Protein AF-A0AAD6E3F7-F1 (afdb_monomer)

Secondary structure (DSSP, 8-state):
--HHHHHHHHHHHHHHHHHTS--------TTS---GGG-GGGS-SSTTS--HHHHHHHHHHHHHHHHHHHHHHS--HHHHHHHHHTTHHHHHHHHHHHHHHHHHHHHTT-SS-HHHHHHHHHHHHH-

pLDDT: mean 84.11, std 9.43, range [54.88, 95.56]

Radius of gyration: 15.91 Å; Cα contacts (8 Å, |Δi|>4): 106; chains: 1; bounding box: 37×24×44 Å

Sequence (127 aa):
MALNEIVTFLSDRQISIRMGQAFWCRGPGLAVPVTAEDFPSLRSQSHEEEDLATWIQAQVELTTLFGNAHDILFPSKARTVELIMRWDYVKYIDDTTRALSAWQYIWRDVAAPKHLRSCLTLVQEYL

Solvent-accessible surface area (backbone atoms only — not comparable to full-atom values): 7386 Å² total; per-residue (Å²): 124,57,71,69,49,52,55,48,21,52,53,43,46,54,50,20,58,75,67,77,43,93,60,91,52,79,47,82,57,98,84,56,84,75,48,37,79,72,32,68,91,34,46,46,89,45,100,88,46,63,26,50,16,54,52,50,26,55,50,51,53,50,53,48,52,51,44,55,49,41,56,68,76,65,46,57,74,70,54,48,51,54,32,56,76,66,58,46,50,63,54,51,54,54,51,48,53,51,50,51,52,52,49,49,68,67,54,74,76,52,84,48,53,72,66,59,50,50,50,52,50,50,51,66,76,69,109

InterPro domains:
  IPR052780 Aromatic Amino Acid Catabolism Transcriptional Regulators [PTHR31644] (6-126)

Foldseek 3Di:
DDPVLLVQLLVQLLVCLVVLHDDPRPHDPPPDQQALVVCPVQQAPDLPGFNVSHLSSLSSLLSVLSSQVSCLVRPPPVVVVVCVVVVVSVVSVVVSVVSVVVSCVVPVPDSGPPVSSVVSVVSNVVD

Structure (mmCIF, N/CA/C/O backbone):
data_AF-A0AAD6E3F7-F1
#
_entry.id   AF-A0AAD6E3F7-F1
#
loop_
_atom_site.group_PDB
_atom_site.id
_atom_site.type_symbol
_atom_site.label_atom_id
_atom_site.label_alt_id
_atom_site.label_comp_id
_atom_site.label_asym_id
_atom_site.label_entity_id
_atom_site.label_seq_id
_atom_site.pdbx_PDB_ins_code
_atom_site.Cartn_x
_atom_site.Cartn_y
_atom_site.Cartn_z
_atom_site.occupancy
_atom_site.B_iso_or_equiv
_atom_site.auth_seq_id
_atom_site.auth_comp_id
_atom_site.auth_asym_id
_atom_site.auth_atom_id
_atom_site.pdbx_PDB_model_num
ATOM 1 N N . MET A 1 1 ? 6.911 2.539 15.217 1.00 64.31 1 MET A N 1
ATOM 2 C CA . MET A 1 1 ? 6.818 3.682 14.278 1.00 64.31 1 MET A CA 1
ATOM 3 C C . MET A 1 1 ? 5.722 4.608 14.784 1.00 64.31 1 MET A C 1
ATOM 5 O O . MET A 1 1 ? 4.760 4.097 15.343 1.00 64.31 1 MET A O 1
ATOM 9 N N . ALA A 1 2 ? 5.861 5.930 14.690 1.00 77.62 2 ALA A N 1
ATOM 10 C CA . ALA A 1 2 ? 4.835 6.837 15.217 1.00 77.62 2 ALA A CA 1
ATOM 11 C C . ALA A 1 2 ? 3.636 6.940 14.254 1.00 77.62 2 ALA A C 1
ATOM 13 O O . ALA A 1 2 ? 3.813 6.930 13.038 1.00 77.62 2 ALA A O 1
ATOM 14 N N . LEU A 1 3 ? 2.415 7.106 14.779 1.00 82.19 3 LEU A N 1
ATOM 15 C CA . LEU A 1 3 ? 1.191 7.260 13.972 1.00 82.19 3 LEU A CA 1
ATOM 16 C C . LEU A 1 3 ? 1.316 8.367 12.906 1.00 82.19 3 LEU A C 1
ATOM 18 O O . LEU A 1 3 ? 0.896 8.190 11.766 1.00 82.19 3 LEU A O 1
ATOM 22 N N . ASN A 1 4 ? 1.962 9.483 13.248 1.00 84.38 4 ASN A N 1
ATOM 23 C CA . ASN A 1 4 ? 2.187 10.591 12.315 1.00 84.38 4 ASN A CA 1
ATOM 24 C C . ASN A 1 4 ? 3.061 10.193 11.115 1.00 84.38 4 ASN A C 1
ATOM 26 O O . ASN A 1 4 ? 2.825 10.653 9.998 1.00 84.38 4 ASN A O 1
ATOM 30 N N . GLU A 1 5 ? 4.049 9.322 11.322 1.00 85.25 5 GLU A N 1
ATOM 31 C CA . GLU A 1 5 ? 4.913 8.827 10.246 1.00 85.25 5 GLU A CA 1
ATOM 32 C C . GLU A 1 5 ? 4.117 7.936 9.287 1.00 85.25 5 GLU A C 1
ATOM 34 O O . GLU A 1 5 ? 4.288 8.029 8.075 1.00 85.25 5 GLU A O 1
ATOM 39 N N . ILE A 1 6 ? 3.198 7.122 9.817 1.00 87.94 6 ILE A N 1
ATOM 40 C CA . ILE A 1 6 ? 2.325 6.240 9.028 1.00 87.94 6 ILE A CA 1
ATOM 41 C C . ILE A 1 6 ? 1.389 7.060 8.150 1.00 87.94 6 ILE A C 1
ATOM 43 O O . ILE A 1 6 ? 1.278 6.801 6.956 1.00 87.94 6 ILE A O 1
ATOM 47 N N . VAL A 1 7 ? 0.732 8.068 8.724 1.00 87.19 7 VAL A N 1
ATOM 48 C CA . VAL A 1 7 ? -0.210 8.917 7.985 1.00 87.19 7 VAL A CA 1
ATOM 49 C C . VAL A 1 7 ? 0.511 9.721 6.901 1.00 87.19 7 VAL A C 1
ATOM 51 O O . VAL A 1 7 ? -0.002 9.851 5.787 1.00 87.19 7 VAL A O 1
ATOM 54 N N . THR A 1 8 ? 1.721 10.206 7.195 1.00 88.19 8 THR A N 1
ATOM 55 C CA . THR A 1 8 ? 2.570 10.885 6.204 1.00 88.19 8 THR A CA 1
ATOM 56 C C . THR A 1 8 ? 2.950 9.924 5.079 1.00 88.19 8 THR A C 1
ATOM 58 O O . THR A 1 8 ? 2.737 10.235 3.911 1.00 88.19 8 THR A O 1
ATOM 61 N N . PHE A 1 9 ? 3.412 8.716 5.418 1.00 88.06 9 PHE A N 1
ATOM 62 C CA . PHE A 1 9 ? 3.727 7.674 4.442 1.00 88.06 9 PHE A CA 1
ATOM 63 C C . PHE A 1 9 ? 2.539 7.339 3.537 1.00 88.06 9 PHE A C 1
ATOM 65 O O . PHE A 1 9 ? 2.693 7.326 2.318 1.00 88.06 9 PHE A O 1
ATOM 72 N N . LEU A 1 10 ? 1.364 7.087 4.121 1.00 90.56 10 LEU A N 1
ATOM 73 C CA . LEU A 1 10 ? 0.142 6.778 3.382 1.00 90.56 10 LEU A CA 1
ATOM 74 C C . LEU A 1 10 ? -0.195 7.896 2.397 1.00 90.56 10 LEU A C 1
ATOM 76 O O . LEU A 1 10 ? -0.418 7.633 1.217 1.00 90.56 10 LEU A O 1
ATOM 80 N N . SER A 1 11 ? -0.180 9.142 2.870 1.00 89.81 11 SER A N 1
ATOM 81 C CA . SER A 1 11 ? -0.514 10.313 2.059 1.00 89.81 11 SER A CA 1
ATOM 82 C C . SER A 1 11 ? 0.466 10.491 0.900 1.00 89.81 11 SER A C 1
ATOM 84 O O . SER A 1 11 ? 0.051 10.534 -0.261 1.00 89.81 11 SER A O 1
ATOM 86 N N . ASP A 1 12 ? 1.766 10.521 1.196 1.00 89.62 12 ASP A N 1
ATOM 87 C CA . ASP A 1 12 ? 2.817 10.711 0.197 1.00 89.62 12 ASP A CA 1
ATOM 88 C C . ASP A 1 12 ? 2.817 9.577 -0.830 1.00 89.62 12 ASP A C 1
ATOM 90 O O . ASP A 1 12 ? 2.915 9.816 -2.038 1.00 89.62 12 ASP A O 1
ATOM 94 N N . ARG A 1 13 ? 2.670 8.325 -0.375 1.00 88.06 13 ARG A N 1
ATOM 95 C CA . ARG A 1 13 ? 2.722 7.167 -1.266 1.00 88.06 13 ARG A CA 1
ATOM 96 C C . ARG A 1 13 ? 1.488 7.079 -2.153 1.00 88.06 13 ARG A C 1
ATOM 98 O O . ARG A 1 13 ? 1.638 6.799 -3.340 1.00 88.06 13 ARG A O 1
ATOM 105 N N . GLN A 1 14 ? 0.299 7.381 -1.635 1.00 91.25 14 GLN A N 1
ATOM 106 C CA . GLN A 1 14 ? -0.922 7.442 -2.444 1.00 91.25 14 GLN A CA 1
ATOM 107 C C . GLN A 1 14 ? -0.861 8.562 -3.488 1.00 91.25 14 GLN A C 1
ATOM 109 O O . GLN A 1 14 ? -1.299 8.365 -4.618 1.00 91.25 14 GLN A O 1
ATOM 114 N N . ILE A 1 15 ? -0.297 9.729 -3.154 1.00 89.00 15 ILE A N 1
ATOM 115 C CA . ILE A 1 15 ? -0.064 10.797 -4.140 1.00 89.00 15 ILE A CA 1
ATOM 116 C C . ILE A 1 15 ? 0.923 10.324 -5.213 1.00 89.00 15 ILE A C 1
ATOM 118 O O . ILE A 1 15 ? 0.650 10.484 -6.399 1.00 89.00 15 ILE A O 1
ATOM 122 N N . SER A 1 16 ? 2.029 9.704 -4.804 1.00 86.94 16 SER A N 1
ATOM 123 C CA . SER A 1 16 ? 3.058 9.156 -5.694 1.00 86.94 16 SER A CA 1
ATOM 124 C C . SER A 1 16 ? 2.495 8.174 -6.718 1.00 86.94 16 SER A C 1
ATOM 126 O O . SER A 1 16 ? 2.682 8.373 -7.919 1.00 86.94 16 SER A O 1
ATOM 128 N N . ILE A 1 17 ? 1.724 7.185 -6.250 1.00 88.56 17 ILE A N 1
ATOM 129 C CA . ILE A 1 17 ? 1.067 6.182 -7.101 1.00 88.56 17 ILE A CA 1
ATOM 130 C C . ILE A 1 17 ? 0.180 6.867 -8.146 1.00 88.56 17 ILE A C 1
ATOM 132 O O . ILE A 1 17 ? 0.293 6.580 -9.334 1.00 88.56 17 ILE A O 1
ATOM 136 N N . ARG A 1 18 ? -0.651 7.827 -7.724 1.00 86.88 18 ARG A N 1
ATOM 137 C CA . ARG A 1 18 ? -1.589 8.516 -8.623 1.00 86.88 18 ARG A CA 1
ATOM 138 C C . ARG A 1 18 ? -0.912 9.419 -9.643 1.00 86.88 18 ARG A C 1
ATOM 140 O O . ARG A 1 18 ? -1.396 9.555 -10.760 1.00 86.88 18 ARG A O 1
ATOM 147 N N . MET A 1 19 ? 0.175 10.074 -9.251 1.00 85.38 19 MET A N 1
ATOM 148 C CA . MET A 1 19 ? 0.877 11.012 -10.126 1.00 85.38 19 MET A CA 1
ATOM 149 C C . MET A 1 19 ? 1.823 10.306 -11.100 1.00 85.38 19 MET A C 1
ATOM 151 O O . MET A 1 19 ? 2.329 10.955 -12.014 1.00 85.38 19 MET A O 1
ATOM 155 N N . GLY A 1 20 ? 2.103 9.011 -10.916 1.00 77.75 20 GLY A N 1
ATOM 156 C CA . GLY A 1 20 ? 3.094 8.317 -11.736 1.00 77.75 20 GLY A CA 1
ATOM 157 C C . GLY A 1 20 ? 4.523 8.814 -11.481 1.00 77.75 20 GLY A C 1
ATOM 158 O O . GLY A 1 20 ? 5.372 8.748 -12.370 1.00 77.75 20 GLY A O 1
ATOM 159 N N . GLN A 1 21 ? 4.778 9.439 -10.326 1.00 73.56 21 GLN 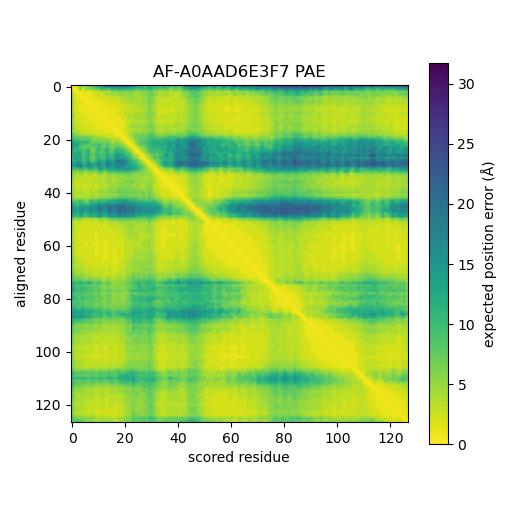A N 1
ATOM 160 C CA . GLN A 1 21 ? 6.030 10.130 -10.007 1.00 73.56 21 GLN A CA 1
ATOM 161 C C . GLN A 1 21 ? 6.544 9.658 -8.656 1.00 73.56 21 GLN A C 1
ATOM 163 O O . GLN A 1 21 ? 5.803 9.656 -7.680 1.00 73.56 21 GLN A O 1
ATOM 168 N N . ALA A 1 22 ? 7.830 9.320 -8.583 1.00 65.44 22 ALA A N 1
ATOM 169 C CA . ALA A 1 22 ? 8.451 8.909 -7.334 1.00 65.44 22 ALA A CA 1
ATOM 170 C C . ALA A 1 22 ? 8.573 10.101 -6.369 1.00 65.44 22 ALA A C 1
ATOM 172 O O . ALA A 1 22 ? 9.483 10.922 -6.489 1.00 65.44 22 ALA A O 1
ATOM 173 N N . PHE A 1 23 ? 7.673 10.184 -5.388 1.00 65.44 23 PHE A N 1
ATOM 174 C CA . PHE A 1 23 ? 7.893 11.011 -4.203 1.00 65.44 23 PHE A CA 1
ATOM 175 C C . PHE A 1 23 ? 8.739 10.249 -3.186 1.00 65.44 23 PHE A C 1
ATOM 177 O O . PHE A 1 23 ? 8.535 9.058 -2.945 1.00 65.44 23 PHE A O 1
ATOM 184 N N . TRP A 1 24 ? 9.680 10.957 -2.564 1.00 61.62 24 TRP A N 1
ATOM 185 C CA . TRP A 1 24 ? 10.470 10.435 -1.456 1.00 61.62 24 TRP A CA 1
ATOM 186 C C . TRP A 1 24 ? 9.607 10.348 -0.199 1.00 61.62 24 TRP A C 1
ATOM 188 O O . TRP A 1 24 ? 9.616 11.248 0.633 1.00 61.62 24 TRP A O 1
ATOM 198 N N . CYS A 1 25 ? 8.877 9.253 -0.042 1.00 64.19 25 CYS A N 1
ATOM 199 C CA . CYS A 1 25 ? 8.222 8.926 1.21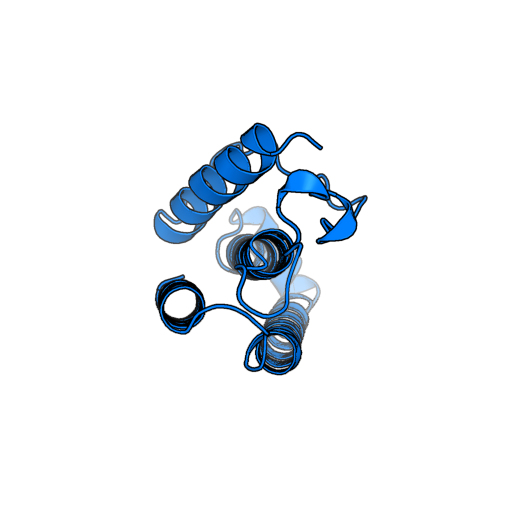4 1.00 64.19 25 CYS A CA 1
ATOM 200 C C . CYS A 1 25 ? 9.194 8.129 2.097 1.00 64.19 25 CYS A C 1
ATOM 202 O O . CYS A 1 25 ? 9.651 7.046 1.721 1.00 64.19 25 CYS A O 1
ATOM 204 N N . ARG A 1 26 ? 9.514 8.641 3.292 1.00 62.72 26 ARG A N 1
ATOM 205 C CA . ARG A 1 26 ? 10.159 7.833 4.339 1.00 62.72 26 ARG A CA 1
ATOM 206 C C . ARG A 1 26 ? 9.086 6.973 5.000 1.00 62.72 26 ARG A C 1
ATOM 208 O O . ARG A 1 26 ? 8.488 7.368 5.991 1.00 62.72 26 ARG A O 1
ATOM 215 N N . GLY A 1 27 ? 8.791 5.844 4.367 1.00 61.94 27 GLY A N 1
ATOM 216 C CA . GLY A 1 27 ? 7.826 4.867 4.857 1.00 61.94 27 GLY A CA 1
ATOM 217 C C . GLY A 1 27 ? 8.401 3.894 5.880 1.00 61.94 27 GLY A C 1
ATOM 218 O O . GLY A 1 27 ? 9.619 3.887 6.088 1.00 61.94 27 GLY A O 1
ATOM 219 N N . PRO A 1 28 ? 7.551 3.035 6.476 1.00 61.50 28 PRO A N 1
ATOM 220 C CA . PRO A 1 28 ? 8.038 1.845 7.160 1.00 61.50 28 PRO A CA 1
ATOM 221 C C . PRO A 1 28 ? 8.952 1.119 6.175 1.00 61.50 28 PRO A C 1
ATOM 223 O O . PRO A 1 28 ? 8.535 0.765 5.072 1.00 61.50 28 PRO A O 1
ATOM 226 N N . GLY A 1 29 ? 10.235 0.986 6.513 1.00 57.28 29 GLY A N 1
ATOM 227 C CA . GLY A 1 29 ? 11.142 0.218 5.672 1.00 57.28 29 GLY A CA 1
ATOM 228 C C . GLY A 1 29 ? 10.575 -1.190 5.496 1.00 57.28 29 GLY A C 1
ATOM 229 O O . GLY A 1 29 ? 9.968 -1.719 6.425 1.00 57.28 29 GLY A O 1
ATOM 230 N N . LEU A 1 30 ? 10.825 -1.821 4.344 1.00 54.88 30 LEU A N 1
ATOM 231 C CA . LEU A 1 30 ? 10.424 -3.204 4.018 1.00 54.88 30 LEU A CA 1
ATOM 232 C C . LEU A 1 30 ? 10.836 -4.267 5.072 1.00 54.88 30 LEU A C 1
ATOM 234 O O . LEU A 1 30 ? 10.542 -5.444 4.902 1.00 54.88 30 LEU A O 1
ATOM 238 N N . ALA A 1 31 ? 11.547 -3.876 6.132 1.00 56.25 31 ALA A N 1
ATOM 239 C CA . ALA A 1 31 ? 12.080 -4.737 7.173 1.00 56.25 31 ALA A CA 1
ATOM 240 C C . ALA A 1 31 ? 11.063 -5.136 8.260 1.00 56.25 31 ALA A C 1
ATOM 242 O O . ALA A 1 31 ? 11.287 -6.159 8.903 1.00 56.25 31 ALA A O 1
ATOM 243 N N . VAL A 1 32 ? 9.978 -4.379 8.491 1.00 65.88 32 VAL A N 1
ATOM 244 C CA . VAL A 1 32 ? 8.979 -4.722 9.527 1.00 65.88 32 VAL A CA 1
ATOM 245 C C . VAL A 1 32 ? 7.559 -4.430 9.023 1.00 65.88 32 VAL A C 1
ATOM 247 O O . VAL A 1 32 ? 7.267 -3.273 8.712 1.00 65.88 32 VAL A O 1
ATOM 250 N N . PRO A 1 33 ? 6.672 -5.443 8.935 1.00 79.19 33 PRO A N 1
ATOM 251 C CA . PRO A 1 33 ? 5.262 -5.229 8.634 1.00 79.19 33 PRO A CA 1
ATOM 252 C C . PRO A 1 33 ? 4.636 -4.318 9.686 1.00 79.19 33 PRO A C 1
ATOM 254 O O . PRO A 1 33 ? 4.803 -4.551 10.880 1.00 79.19 33 PRO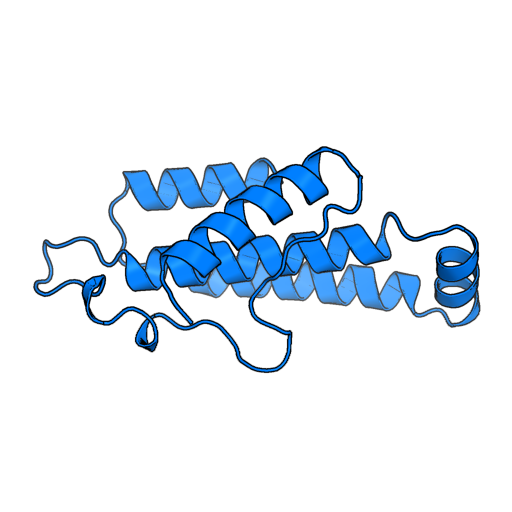 A O 1
ATOM 257 N N . VAL A 1 34 ? 3.905 -3.300 9.242 1.00 86.38 34 VAL A N 1
ATOM 258 C CA . VAL A 1 34 ? 3.053 -2.517 10.137 1.00 86.38 34 VAL A CA 1
ATOM 259 C C . VAL A 1 34 ? 1.856 -3.376 10.501 1.00 86.38 34 VAL A C 1
ATOM 261 O O . VAL A 1 34 ? 1.151 -3.861 9.619 1.00 86.38 34 VAL A O 1
ATOM 264 N N . THR A 1 35 ? 1.610 -3.532 11.790 1.00 90.69 35 THR A N 1
ATOM 265 C CA . THR A 1 35 ? 0.504 -4.318 12.323 1.00 90.69 35 THR A CA 1
ATOM 266 C C . THR A 1 35 ? -0.379 -3.458 13.215 1.00 90.69 35 THR A C 1
ATOM 268 O O . THR A 1 35 ? 0.025 -2.412 13.721 1.00 90.69 35 THR A O 1
ATOM 271 N N . ALA A 1 36 ? -1.597 -3.914 13.477 1.00 89.56 36 ALA A N 1
ATOM 272 C CA . ALA A 1 36 ? -2.484 -3.258 14.427 1.00 89.56 36 ALA A CA 1
ATOM 273 C C . ALA A 1 36 ? -1.925 -3.264 15.869 1.00 89.56 36 ALA A C 1
ATOM 275 O O . ALA A 1 36 ? -2.405 -2.518 16.721 1.00 89.56 36 ALA A O 1
ATOM 276 N N . GLU A 1 37 ? -0.930 -4.103 16.188 1.00 89.62 37 GLU A N 1
ATOM 277 C CA . GLU A 1 37 ? -0.227 -4.082 17.483 1.00 89.62 37 GLU A CA 1
ATOM 278 C C . GLU A 1 37 ? 0.665 -2.846 17.649 1.00 89.62 37 GLU A C 1
ATOM 280 O O . GLU A 1 37 ? 0.908 -2.418 18.775 1.00 89.62 37 GLU A O 1
ATOM 285 N N . ASP A 1 38 ? 1.074 -2.212 16.547 1.00 88.88 38 ASP A N 1
ATOM 286 C CA . ASP A 1 38 ? 1.861 -0.977 16.572 1.00 88.88 38 ASP A CA 1
ATOM 287 C C . ASP A 1 38 ? 1.035 0.252 17.004 1.00 88.88 38 ASP A C 1
ATOM 289 O O . ASP A 1 38 ? 1.606 1.296 17.331 1.00 88.88 38 ASP A O 1
ATOM 293 N N . PHE A 1 39 ? -0.302 0.140 17.050 1.00 88.50 39 PHE A N 1
ATOM 294 C CA . PHE A 1 39 ? -1.226 1.224 17.416 1.00 88.50 39 PHE A CA 1
ATOM 295 C C . PHE A 1 39 ? -2.177 0.826 18.554 1.00 88.50 39 PHE A C 1
ATOM 297 O O . PHE A 1 39 ? -3.398 0.849 18.380 1.00 88.50 39 PHE A O 1
ATOM 304 N N . PRO A 1 40 ? -1.665 0.500 19.754 1.00 88.44 40 PRO A N 1
ATOM 305 C CA . PRO A 1 40 ? -2.502 0.034 20.859 1.00 88.44 40 PRO A CA 1
ATOM 306 C C . PRO A 1 40 ? -3.556 1.066 21.286 1.00 88.44 40 PRO A C 1
ATOM 308 O O . PRO A 1 40 ? -4.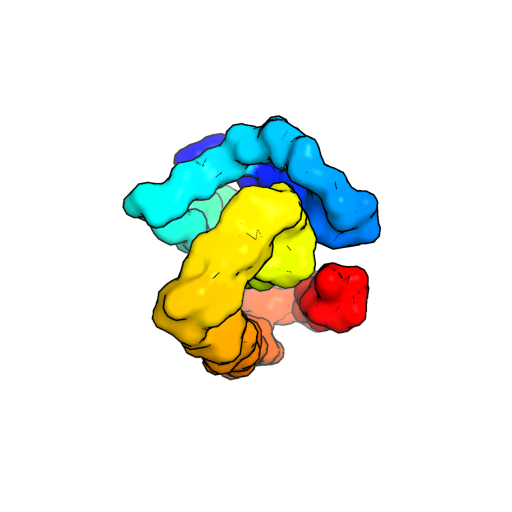641 0.690 21.709 1.00 88.44 40 PRO A O 1
ATOM 311 N N . SER A 1 41 ? -3.283 2.365 21.124 1.00 87.69 41 SER A N 1
ATOM 312 C CA . SER A 1 41 ? -4.238 3.441 21.427 1.00 87.69 41 SER A CA 1
ATOM 313 C C . SER A 1 41 ? -5.401 3.553 20.436 1.00 87.69 41 SER A C 1
ATOM 315 O O . SER A 1 41 ? -6.346 4.284 20.705 1.00 87.69 41 SER A O 1
ATOM 317 N N . LEU A 1 42 ? -5.300 2.904 19.273 1.00 88.00 42 LEU A N 1
ATOM 318 C CA . LEU A 1 42 ? -6.309 2.902 18.208 1.00 88.00 42 LEU A CA 1
ATOM 319 C C . LEU A 1 42 ? -7.060 1.571 18.114 1.00 88.00 42 LEU A C 1
ATOM 321 O O . LEU A 1 42 ? -7.894 1.393 17.226 1.00 88.00 42 LEU A O 1
ATOM 325 N N . ARG A 1 43 ? -6.739 0.629 19.004 1.00 86.94 43 ARG A N 1
ATOM 326 C CA . ARG A 1 43 ? -7.503 -0.599 19.163 1.00 86.94 43 ARG A CA 1
ATOM 327 C C . ARG A 1 43 ? -8.836 -0.260 19.809 1.00 86.94 43 ARG A C 1
ATOM 329 O O . ARG A 1 43 ? -8.902 0.530 20.749 1.00 86.94 43 ARG A O 1
ATOM 336 N N . SER A 1 44 ? -9.872 -0.913 19.317 1.00 82.25 44 SER A N 1
ATOM 337 C CA . SER A 1 44 ? -11.194 -0.876 19.920 1.00 82.25 44 SER A CA 1
ATOM 338 C C . SER A 1 44 ? -11.145 -1.399 21.367 1.00 82.25 44 SER A C 1
ATOM 340 O O . SER A 1 44 ? -10.605 -2.482 21.612 1.00 82.25 44 SER A O 1
ATOM 342 N N . GLN A 1 45 ? -11.670 -0.640 22.336 1.00 75.44 45 GLN A N 1
ATOM 343 C CA . GLN A 1 45 ? -11.748 -1.056 23.745 1.00 75.44 45 GLN A CA 1
ATOM 344 C C . GLN A 1 45 ? -13.052 -1.810 24.048 1.00 75.44 45 GLN A C 1
ATOM 346 O O . GLN A 1 45 ? -13.178 -2.434 25.103 1.00 75.44 45 GLN A O 1
ATOM 351 N N . SER A 1 46 ? -14.023 -1.790 23.129 1.00 70.38 46 SER A N 1
ATOM 352 C CA . SER A 1 46 ? -15.308 -2.483 23.254 1.00 70.38 46 SER A CA 1
ATOM 353 C C . SER A 1 46 ? -15.872 -2.875 21.889 1.00 70.38 46 SER A C 1
ATOM 355 O O . SER A 1 46 ? -15.589 -2.234 20.894 1.00 70.38 46 SER A O 1
ATOM 357 N N . HIS A 1 47 ? -16.747 -3.876 21.812 1.00 62.00 47 HIS A N 1
ATOM 358 C CA . HIS A 1 47 ? -17.292 -4.357 20.529 1.00 62.00 47 HIS A CA 1
ATOM 359 C C . HIS A 1 47 ? -18.084 -3.295 19.717 1.00 62.00 47 HIS A C 1
ATOM 361 O O . HIS A 1 47 ? -18.413 -3.529 18.553 1.00 62.00 47 HIS A O 1
ATOM 367 N N . GLU A 1 48 ? -18.407 -2.148 20.324 1.00 63.59 48 GLU A N 1
ATOM 368 C CA . GLU A 1 48 ? -19.061 -0.999 19.684 1.00 63.59 48 GLU A CA 1
ATOM 369 C C . GLU A 1 48 ? -18.068 0.078 19.207 1.00 63.59 48 GLU A C 1
ATOM 371 O O . GLU A 1 48 ? -18.430 0.923 18.390 1.00 63.59 48 GLU A O 1
ATOM 376 N N . GLU A 1 49 ? -16.820 0.047 19.683 1.00 67.50 49 GLU A N 1
ATOM 377 C CA . GLU A 1 49 ? -15.776 0.999 19.305 1.00 67.50 49 GLU A CA 1
ATOM 378 C C . GLU A 1 49 ? -15.053 0.599 18.017 1.00 67.50 49 GLU A C 1
ATOM 380 O O . GLU A 1 49 ? -14.854 -0.578 17.703 1.00 67.50 49 GLU A O 1
ATOM 385 N N . GLU A 1 50 ? -14.623 1.614 17.274 1.00 76.06 50 GLU A N 1
ATOM 386 C CA . GLU A 1 50 ? -13.986 1.469 15.971 1.00 76.06 50 GLU A CA 1
ATOM 387 C C . GLU A 1 50 ? -12.543 0.962 16.117 1.00 76.06 50 GLU A C 1
ATOM 389 O O . GLU A 1 50 ? -11.706 1.625 16.729 1.00 76.06 50 GLU A O 1
ATOM 394 N N . ASP A 1 51 ? -12.217 -0.194 15.527 1.00 84.75 51 ASP A N 1
ATOM 395 C CA . ASP A 1 51 ? -10.832 -0.680 15.479 1.00 84.75 51 ASP A CA 1
ATOM 396 C C . ASP A 1 51 ? -10.050 0.013 14.351 1.00 84.75 51 ASP A C 1
ATOM 398 O O . ASP A 1 51 ? -9.858 -0.508 13.245 1.00 84.75 51 ASP A O 1
ATOM 402 N N . LEU A 1 52 ? -9.622 1.240 14.641 1.00 87.56 52 LEU A N 1
ATOM 403 C CA . LEU A 1 52 ? -8.849 2.079 13.730 1.00 87.56 52 LEU A CA 1
ATOM 404 C C . LEU A 1 52 ? -7.445 1.516 13.483 1.00 87.56 52 LEU A C 1
ATOM 406 O O . LEU A 1 52 ? -6.895 1.725 12.403 1.00 87.56 52 LEU A O 1
ATOM 410 N N . ALA A 1 53 ? -6.870 0.776 14.435 1.00 90.12 53 ALA A N 1
ATOM 411 C CA . ALA A 1 53 ? -5.558 0.148 14.275 1.00 90.12 53 ALA A CA 1
ATOM 412 C C . ALA A 1 53 ? -5.565 -0.881 13.136 1.00 9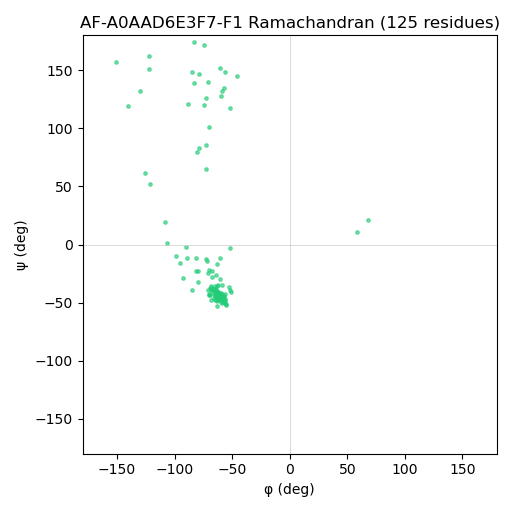0.12 53 ALA A C 1
ATOM 414 O O . ALA A 1 53 ? -4.692 -0.869 12.266 1.00 90.12 53 ALA A O 1
ATOM 415 N N . THR A 1 54 ? -6.589 -1.731 13.111 1.00 89.88 54 THR A N 1
ATOM 416 C CA . THR A 1 54 ? -6.779 -2.747 12.072 1.00 89.88 54 THR A CA 1
ATOM 417 C C . THR A 1 54 ? -7.096 -2.114 10.713 1.00 89.88 54 THR A C 1
ATOM 419 O O . THR A 1 54 ? -6.583 -2.556 9.683 1.00 89.88 54 THR A O 1
ATOM 422 N N . TRP A 1 55 ? -7.866 -1.022 10.691 1.00 91.00 55 TRP A N 1
ATOM 423 C CA . TRP A 1 55 ? -8.113 -0.260 9.462 1.00 91.00 55 TRP A CA 1
ATOM 424 C C . TRP A 1 55 ? -6.834 0.380 8.892 1.00 91.00 55 TRP A C 1
ATOM 426 O O . TRP A 1 55 ? -6.581 0.285 7.690 1.00 91.00 55 TRP A O 1
ATOM 436 N N . ILE A 1 56 ? -5.991 0.976 9.745 1.00 91.25 56 ILE A N 1
ATOM 437 C CA . ILE A 1 56 ? -4.696 1.545 9.339 1.00 91.25 56 ILE A CA 1
ATOM 438 C C . ILE A 1 56 ? -3.781 0.460 8.779 1.00 91.25 56 ILE A C 1
ATOM 440 O O . ILE A 1 56 ? -3.162 0.676 7.737 1.00 91.25 56 ILE A O 1
ATOM 444 N N . GLN A 1 57 ? -3.710 -0.704 9.431 1.00 92.44 57 GLN A N 1
ATOM 445 C CA . GLN A 1 57 ? -2.933 -1.834 8.927 1.00 92.44 57 GLN A CA 1
ATOM 446 C C . GLN A 1 57 ? -3.368 -2.203 7.502 1.00 92.44 57 GLN A C 1
ATOM 448 O O . GLN A 1 57 ? -2.534 -2.229 6.594 1.00 92.44 57 GLN A O 1
ATOM 453 N N . ALA A 1 58 ? -4.672 -2.401 7.283 1.00 93.12 58 ALA A N 1
ATOM 454 C CA . ALA A 1 58 ? -5.211 -2.722 5.965 1.00 93.12 58 ALA A CA 1
ATOM 455 C C . ALA A 1 58 ? -4.825 -1.665 4.915 1.00 93.12 58 ALA A C 1
ATOM 457 O O . ALA A 1 58 ? -4.421 -2.006 3.801 1.00 93.12 58 ALA A O 1
ATOM 458 N N . GLN A 1 59 ? -4.894 -0.378 5.271 1.00 92.75 59 GLN A N 1
ATOM 459 C CA . GLN A 1 59 ? -4.555 0.721 4.369 1.00 92.75 59 GLN A CA 1
ATOM 460 C C . GLN A 1 59 ? -3.054 0.785 4.039 1.00 92.75 59 GLN A C 1
ATOM 462 O O . GLN A 1 59 ? -2.688 1.068 2.893 1.00 92.75 59 GLN A O 1
ATOM 467 N N . VAL A 1 60 ? -2.181 0.520 5.016 1.00 92.44 60 VAL A N 1
ATOM 468 C CA . VAL A 1 60 ? -0.722 0.474 4.824 1.00 92.44 60 VAL A CA 1
ATOM 469 C C . VAL A 1 60 ? -0.337 -0.685 3.918 1.00 92.44 60 VAL A C 1
ATOM 471 O O . VAL A 1 60 ? 0.431 -0.482 2.974 1.00 92.44 60 VAL A O 1
ATOM 474 N N . GLU A 1 61 ? -0.896 -1.871 4.150 1.00 92.88 61 GLU A N 1
ATOM 475 C CA . GLU A 1 61 ? -0.675 -3.035 3.291 1.00 92.88 61 GLU A CA 1
ATOM 476 C C . GLU A 1 61 ? -1.117 -2.752 1.851 1.00 92.88 61 GLU A C 1
ATOM 478 O O . GLU A 1 61 ? -0.337 -2.954 0.919 1.00 92.88 61 GLU A O 1
ATOM 483 N N . LEU A 1 62 ? -2.314 -2.188 1.662 1.00 93.69 62 LEU A N 1
ATOM 484 C CA . LEU A 1 62 ? -2.841 -1.865 0.336 1.00 93.69 62 LEU A CA 1
ATOM 485 C C . LEU A 1 62 ? -1.970 -0.841 -0.397 1.00 93.69 62 LEU A C 1
ATOM 487 O O . LEU A 1 62 ? -1.587 -1.040 -1.549 1.00 93.69 62 LEU A O 1
ATOM 491 N N . THR A 1 63 ? -1.615 0.245 0.290 1.00 92.44 63 THR A N 1
ATOM 492 C CA . THR A 1 63 ? -0.767 1.306 -0.270 1.00 92.44 63 THR A CA 1
ATOM 493 C C . THR A 1 63 ? 0.617 0.764 -0.639 1.00 92.44 63 THR A C 1
ATOM 495 O O . THR A 1 63 ? 1.199 1.170 -1.643 1.00 92.44 63 THR A O 1
ATOM 498 N N . THR A 1 64 ? 1.137 -0.189 0.137 1.00 90.06 64 THR A N 1
ATOM 499 C CA . THR A 1 64 ? 2.414 -0.856 -0.143 1.00 90.06 64 THR A CA 1
ATOM 500 C C . THR A 1 64 ? 2.313 -1.767 -1.366 1.00 90.06 64 THR A C 1
ATOM 502 O O . THR A 1 64 ? 3.199 -1.730 -2.217 1.00 90.06 64 THR A O 1
ATOM 505 N N . LEU A 1 65 ? 1.226 -2.535 -1.505 1.00 91.69 65 LEU A N 1
ATOM 506 C CA . LEU A 1 65 ? 0.975 -3.377 -2.681 1.00 91.69 65 LEU A CA 1
ATOM 507 C C . LEU A 1 65 ? 0.922 -2.554 -3.970 1.00 91.69 65 LEU A C 1
ATOM 509 O O . LEU A 1 65 ? 1.649 -2.863 -4.916 1.00 91.69 65 LEU A O 1
ATOM 513 N N . PHE A 1 66 ? 0.133 -1.477 -3.987 1.00 91.00 66 PHE A N 1
ATOM 514 C CA . PHE A 1 66 ? 0.073 -0.572 -5.136 1.00 91.00 66 PHE A CA 1
ATOM 515 C C . PHE A 1 66 ? 1.391 0.155 -5.376 1.00 91.00 66 PHE A C 1
ATOM 517 O O . PHE A 1 66 ? 1.782 0.346 -6.523 1.00 91.00 66 PHE A O 1
ATOM 524 N N . GLY A 1 67 ? 2.114 0.515 -4.316 1.00 88.44 67 GLY A N 1
ATOM 525 C CA . GLY A 1 67 ? 3.443 1.096 -4.441 1.00 88.44 67 GLY A CA 1
ATOM 526 C C . GLY A 1 67 ? 4.417 0.155 -5.151 1.00 88.44 67 GLY A C 1
ATOM 527 O O . GLY A 1 67 ? 5.057 0.542 -6.126 1.00 88.44 67 GLY A O 1
ATOM 528 N N . ASN A 1 68 ? 4.477 -1.102 -4.717 1.00 86.88 68 ASN A N 1
ATOM 529 C CA . ASN A 1 68 ? 5.329 -2.112 -5.340 1.00 86.88 68 ASN A CA 1
ATOM 530 C C . ASN A 1 68 ? 4.936 -2.340 -6.807 1.00 86.88 68 ASN A C 1
ATOM 532 O O . ASN A 1 68 ? 5.803 -2.354 -7.678 1.00 86.88 68 ASN A O 1
ATOM 536 N N . ALA A 1 69 ? 3.634 -2.459 -7.089 1.00 88.38 69 ALA A N 1
ATOM 537 C CA . ALA A 1 69 ? 3.120 -2.596 -8.450 1.00 88.38 69 ALA A CA 1
ATOM 538 C C . ALA A 1 69 ? 3.517 -1.400 -9.327 1.00 88.38 69 ALA A C 1
ATOM 540 O O . ALA A 1 69 ? 4.043 -1.578 -10.424 1.00 88.38 69 ALA A O 1
ATOM 541 N N . HIS A 1 70 ? 3.335 -0.181 -8.819 1.00 86.38 70 HIS A N 1
ATOM 542 C CA . HIS A 1 70 ? 3.724 1.050 -9.493 1.00 86.38 70 HIS A CA 1
ATOM 543 C C . HIS A 1 70 ? 5.221 1.062 -9.835 1.00 86.38 70 HIS A C 1
ATOM 545 O O . HIS A 1 70 ? 5.586 1.392 -10.960 1.00 86.38 70 HIS A O 1
ATOM 551 N N . ASP A 1 71 ? 6.096 0.657 -8.914 1.00 82.69 71 ASP A N 1
ATOM 552 C CA . ASP A 1 71 ? 7.550 0.669 -9.135 1.00 82.69 71 ASP A CA 1
ATOM 553 C C . ASP A 1 71 ? 8.004 -0.349 -10.201 1.00 82.69 71 ASP A C 1
ATOM 555 O O . ASP A 1 71 ? 9.052 -0.177 -10.829 1.00 82.69 71 ASP A O 1
ATOM 559 N N . ILE A 1 72 ? 7.202 -1.393 -10.437 1.00 83.44 72 ILE A N 1
ATOM 560 C CA . ILE A 1 72 ? 7.400 -2.386 -11.501 1.00 83.44 72 ILE A CA 1
ATOM 561 C C . ILE A 1 72 ? 6.801 -1.918 -12.834 1.00 83.44 72 ILE A C 1
ATOM 563 O O . ILE A 1 72 ? 7.391 -2.164 -13.888 1.00 83.44 72 ILE A O 1
ATOM 567 N N . LEU A 1 73 ? 5.632 -1.273 -12.810 1.00 80.81 73 LEU A N 1
ATOM 568 C CA . LEU A 1 73 ? 4.908 -0.832 -14.008 1.00 80.81 73 LEU A CA 1
ATOM 569 C C . LEU A 1 73 ? 5.470 0.465 -14.596 1.00 80.81 73 LEU A C 1
ATOM 571 O O . LEU A 1 73 ? 5.505 0.618 -15.817 1.00 80.81 73 LEU A O 1
ATOM 575 N N . PHE A 1 74 ? 5.993 1.347 -13.745 1.00 78.75 74 PHE A N 1
ATOM 576 C CA . PHE A 1 74 ? 6.584 2.628 -14.125 1.00 78.75 74 PHE A CA 1
ATOM 577 C C . PHE A 1 74 ? 8.0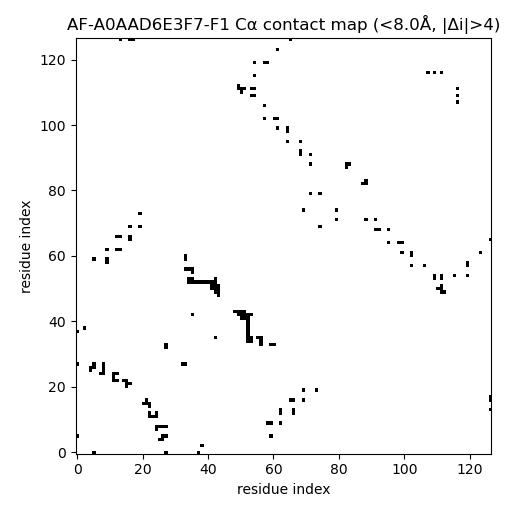54 2.768 -13.678 1.00 78.75 74 PHE A C 1
ATOM 579 O O . PHE A 1 74 ? 8.410 3.769 -13.046 1.00 78.75 74 PHE A O 1
ATOM 586 N N . PRO A 1 75 ? 8.958 1.812 -13.995 1.00 76.69 75 PRO A N 1
ATOM 587 C CA . PRO A 1 75 ? 10.366 1.963 -13.666 1.00 76.69 75 PRO A CA 1
ATOM 588 C C . PRO A 1 75 ? 11.053 2.969 -14.597 1.00 76.69 75 PRO A C 1
ATOM 590 O O . PRO A 1 75 ? 10.541 3.371 -15.644 1.00 76.69 75 PRO A O 1
ATOM 593 N N . SER A 1 76 ? 12.304 3.301 -14.274 1.00 81.88 76 SER A N 1
ATOM 594 C CA . SER A 1 76 ? 13.194 3.930 -15.252 1.00 81.88 76 SER A CA 1
ATOM 595 C C . SER A 1 76 ? 13.410 3.014 -16.466 1.00 81.88 76 SER A C 1
ATOM 597 O O . SER A 1 76 ? 13.413 1.790 -16.338 1.00 81.88 76 SER A O 1
ATOM 599 N N . LYS A 1 77 ? 13.688 3.591 -17.646 1.00 82.56 77 LYS A N 1
ATOM 600 C CA . LYS A 1 77 ? 13.933 2.815 -18.882 1.00 82.56 77 LYS A CA 1
ATOM 601 C C . LYS A 1 77 ? 14.983 1.711 -18.702 1.00 82.56 77 LYS A C 1
ATOM 603 O O . LYS A 1 77 ? 14.798 0.606 -19.200 1.00 82.56 77 LYS A O 1
ATOM 608 N N . ALA A 1 78 ? 16.067 2.003 -17.978 1.00 85.50 78 ALA A N 1
ATOM 609 C CA . ALA A 1 78 ? 17.120 1.028 -17.692 1.00 85.50 78 ALA A CA 1
ATOM 610 C C . ALA A 1 78 ? 16.585 -0.159 -16.875 1.00 85.50 78 ALA A C 1
ATOM 612 O O . ALA A 1 78 ? 16.844 -1.314 -17.210 1.00 85.50 78 ALA A O 1
ATOM 613 N N . ARG A 1 79 ? 15.773 0.121 -15.850 1.00 82.88 79 ARG A N 1
ATOM 614 C CA . ARG A 1 79 ? 15.172 -0.907 -15.003 1.00 82.88 79 ARG A CA 1
ATOM 615 C C . ARG A 1 79 ? 14.115 -1.728 -15.745 1.00 82.88 79 ARG A C 1
ATOM 617 O O . ARG A 1 79 ? 14.062 -2.939 -15.560 1.00 82.88 79 ARG A O 1
ATOM 624 N N . THR A 1 80 ? 13.327 -1.112 -16.625 1.00 82.31 80 THR A N 1
ATOM 625 C CA . THR A 1 80 ? 12.384 -1.832 -17.497 1.00 82.31 80 THR A CA 1
ATOM 626 C C . THR A 1 80 ? 13.102 -2.869 -18.362 1.00 82.31 80 THR A C 1
ATOM 628 O O . THR A 1 80 ? 12.659 -4.012 -18.439 1.00 82.31 80 THR A O 1
ATOM 631 N N . VAL A 1 81 ? 14.235 -2.503 -18.973 1.00 84.69 81 VAL A N 1
ATOM 632 C CA . VAL A 1 81 ? 15.032 -3.434 -19.792 1.00 84.69 81 VAL A CA 1
ATOM 633 C C . VAL A 1 81 ? 15.531 -4.614 -18.958 1.00 84.69 81 VAL A C 1
ATOM 635 O O . VAL A 1 81 ? 15.411 -5.754 -19.400 1.00 84.69 81 VAL A O 1
ATOM 638 N N . GLU A 1 82 ? 16.034 -4.378 -17.743 1.00 87.06 82 GLU A N 1
ATOM 639 C CA . GLU A 1 82 ? 16.456 -5.465 -16.848 1.00 87.06 82 GLU A CA 1
ATOM 640 C C . GLU A 1 82 ? 15.315 -6.431 -16.509 1.00 87.06 82 GLU A C 1
ATOM 642 O O . GLU A 1 82 ? 15.510 -7.645 -16.569 1.00 87.06 82 GLU A O 1
ATOM 647 N N . LEU A 1 83 ? 14.134 -5.904 -16.167 1.00 85.31 83 LEU A N 1
ATOM 648 C CA . LEU A 1 83 ? 12.966 -6.707 -15.790 1.00 85.31 83 LEU A CA 1
ATOM 649 C C . LEU A 1 83 ? 12.463 -7.576 -16.950 1.00 85.31 83 LEU A C 1
ATOM 651 O O . LEU A 1 83 ? 12.106 -8.735 -16.740 1.00 85.31 83 LEU A O 1
ATOM 655 N N . ILE A 1 84 ? 12.460 -7.031 -18.171 1.00 83.94 84 ILE A N 1
ATOM 656 C CA . ILE A 1 84 ? 12.056 -7.765 -19.377 1.00 83.94 84 ILE A CA 1
ATOM 657 C C . ILE A 1 84 ? 13.073 -8.859 -19.702 1.00 83.94 84 ILE A C 1
ATOM 659 O O . ILE A 1 84 ? 12.692 -10.006 -19.915 1.00 83.94 84 ILE A O 1
ATOM 663 N N . MET A 1 85 ? 14.369 -8.531 -19.704 1.00 86.69 85 MET A N 1
ATOM 664 C CA . MET A 1 85 ? 15.426 -9.480 -20.080 1.00 86.69 85 MET A CA 1
ATOM 6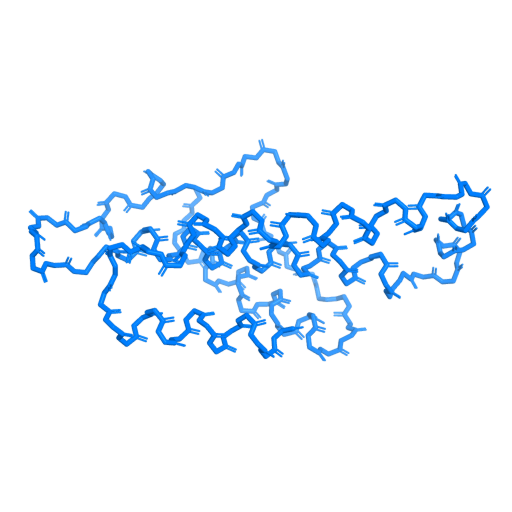65 C C . MET A 1 85 ? 15.521 -10.677 -19.131 1.00 86.69 85 MET A C 1
ATOM 667 O O . MET A 1 85 ? 15.958 -11.753 -19.534 1.00 86.69 85 MET A O 1
ATOM 671 N N . ARG A 1 86 ? 15.105 -10.504 -17.873 1.00 85.81 86 ARG A N 1
ATOM 672 C CA . ARG A 1 86 ? 15.093 -11.567 -16.862 1.00 85.81 86 ARG A CA 1
ATOM 673 C C . ARG A 1 86 ? 13.789 -12.362 -16.814 1.00 85.81 86 ARG A C 1
ATOM 675 O O . ARG A 1 86 ? 13.704 -13.289 -16.021 1.00 85.81 86 ARG A O 1
ATOM 682 N N . TRP A 1 87 ? 12.790 -12.014 -17.633 1.00 81.12 87 TRP A N 1
ATOM 683 C CA . TRP A 1 87 ? 11.420 -12.548 -17.555 1.00 81.12 87 TRP A CA 1
ATOM 684 C C . TRP A 1 87 ? 10.716 -12.306 -16.210 1.00 81.12 87 TRP A C 1
ATOM 686 O O . TRP A 1 87 ? 9.625 -12.824 -15.972 1.00 81.12 87 TRP A O 1
ATOM 696 N N . ASP A 1 88 ? 11.293 -11.467 -15.351 1.00 82.75 88 ASP A N 1
ATOM 697 C CA . ASP A 1 88 ? 10.751 -11.168 -14.028 1.00 82.75 88 ASP A CA 1
ATOM 698 C C . ASP A 1 88 ? 9.480 -10.312 -14.125 1.00 82.75 88 ASP A C 1
ATOM 700 O O . ASP A 1 88 ? 8.631 -10.357 -13.240 1.00 82.75 88 ASP A O 1
ATOM 704 N N . TYR A 1 89 ? 9.311 -9.560 -15.219 1.00 82.81 89 TYR A N 1
ATOM 705 C CA . TYR A 1 89 ? 8.173 -8.658 -15.403 1.00 82.81 89 TYR A CA 1
ATOM 706 C C . TYR A 1 89 ? 6.810 -9.363 -15.287 1.00 82.81 89 TYR A C 1
ATOM 708 O O . TYR A 1 89 ? 5.940 -8.903 -14.553 1.00 82.81 89 TYR A O 1
ATOM 716 N N . VAL A 1 90 ? 6.635 -10.510 -15.956 1.00 84.44 90 VAL A N 1
ATOM 717 C CA . VAL A 1 90 ? 5.377 -11.282 -15.908 1.00 84.44 90 VAL A CA 1
ATOM 718 C C . VAL A 1 90 ? 5.146 -11.855 -14.513 1.00 84.44 90 VAL A C 1
ATOM 720 O O . VAL A 1 90 ? 4.038 -11.779 -13.989 1.00 84.44 90 VAL A O 1
ATOM 723 N N . LYS A 1 91 ? 6.207 -12.371 -13.883 1.00 88.19 91 LYS A N 1
ATOM 724 C CA . LYS A 1 91 ? 6.147 -12.901 -12.520 1.00 88.19 91 LYS A CA 1
ATOM 725 C C . LYS A 1 91 ? 5.667 -11.842 -11.530 1.00 88.19 91 LYS A C 1
ATOM 727 O O . LYS 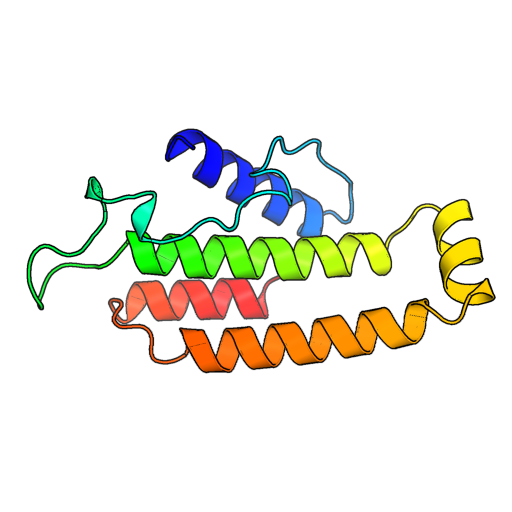A 1 91 ? 4.810 -12.131 -10.705 1.00 88.19 91 LYS A O 1
ATOM 732 N N . TYR A 1 92 ? 6.182 -10.621 -11.630 1.00 87.00 92 TYR A N 1
ATOM 733 C CA . TYR A 1 92 ? 5.774 -9.542 -10.742 1.00 87.00 92 TYR A CA 1
ATOM 734 C C . TYR A 1 92 ? 4.296 -9.165 -10.900 1.00 87.00 92 TYR A C 1
ATOM 736 O O . TYR A 1 92 ? 3.632 -8.944 -9.893 1.00 87.00 92 TYR A O 1
ATOM 744 N N . ILE A 1 93 ? 3.760 -9.141 -12.125 1.00 86.88 93 ILE A N 1
ATOM 745 C CA . ILE A 1 93 ? 2.325 -8.892 -12.363 1.00 86.88 93 ILE A CA 1
ATOM 746 C C . ILE A 1 93 ? 1.466 -9.978 -11.702 1.00 86.88 93 ILE A C 1
ATOM 748 O O . ILE A 1 93 ? 0.479 -9.680 -11.021 1.00 86.88 93 ILE A O 1
ATOM 752 N N . ASP A 1 94 ? 1.860 -11.237 -11.877 1.00 91.25 94 ASP A N 1
ATOM 753 C CA . ASP A 1 94 ? 1.206 -12.391 -11.266 1.00 91.25 94 ASP A CA 1
ATOM 754 C C . ASP A 1 94 ? 1.238 -12.322 -9.733 1.00 91.25 94 ASP A C 1
ATOM 756 O O . ASP A 1 94 ? 0.211 -12.523 -9.077 1.00 91.25 94 ASP A O 1
ATOM 760 N N . ASP A 1 95 ? 2.405 -12.021 -9.161 1.00 91.44 95 ASP A N 1
ATOM 761 C CA . ASP A 1 95 ? 2.610 -11.908 -7.718 1.00 91.44 95 ASP A CA 1
ATOM 762 C C . ASP A 1 95 ? 1.786 -10.746 -7.139 1.00 91.44 95 ASP A C 1
ATOM 764 O O . ASP A 1 95 ? 1.109 -10.922 -6.124 1.00 91.44 95 ASP A O 1
ATOM 768 N N . THR A 1 96 ? 1.748 -9.589 -7.812 1.00 91.00 96 THR A N 1
ATOM 769 C CA . THR A 1 96 ? 0.897 -8.450 -7.434 1.00 91.00 96 THR A CA 1
ATOM 770 C C . THR A 1 96 ? -0.583 -8.828 -7.447 1.00 91.00 96 THR A C 1
ATOM 772 O O . THR A 1 96 ? -1.295 -8.538 -6.487 1.00 91.00 96 THR A O 1
ATOM 775 N N . THR A 1 97 ? -1.054 -9.512 -8.492 1.00 92.44 97 THR A N 1
ATOM 776 C CA . THR A 1 97 ? -2.466 -9.917 -8.619 1.00 92.44 97 THR A CA 1
ATOM 777 C C . THR A 1 97 ? -2.873 -10.882 -7.503 1.00 92.44 97 THR A C 1
ATOM 779 O O . THR A 1 97 ? -3.937 -10.736 -6.890 1.00 92.44 97 THR A O 1
ATOM 782 N N . ARG A 1 98 ? -2.007 -11.854 -7.188 1.00 95.56 98 ARG A N 1
ATOM 783 C CA . ARG A 1 98 ? -2.218 -12.795 -6.077 1.00 95.56 98 ARG A CA 1
ATOM 784 C C . ARG A 1 98 ? -2.211 -12.085 -4.730 1.00 95.56 98 ARG A C 1
ATOM 786 O O . ARG A 1 98 ? -3.074 -12.364 -3.901 1.00 95.56 98 ARG A O 1
ATOM 793 N N . ALA A 1 99 ? -1.275 -11.165 -4.518 1.00 94.06 99 ALA A N 1
ATOM 794 C CA . ALA A 1 99 ? -1.168 -10.419 -3.273 1.00 94.06 99 ALA A CA 1
ATOM 795 C C . ALA A 1 99 ? -2.381 -9.502 -3.045 1.00 94.06 99 ALA A C 1
ATOM 797 O O . ALA A 1 99 ? -2.908 -9.466 -1.936 1.00 94.06 99 ALA A O 1
ATOM 798 N N . LEU A 1 100 ? -2.890 -8.840 -4.091 1.00 94.62 100 LEU A N 1
ATOM 799 C CA . LEU A 1 100 ? -4.118 -8.044 -4.009 1.00 94.62 100 LEU A CA 1
ATOM 800 C C . LEU A 1 100 ? -5.342 -8.915 -3.693 1.00 94.62 100 LEU A C 1
ATOM 802 O O . LEU A 1 100 ? -6.152 -8.556 -2.842 1.00 94.62 100 LEU A O 1
ATOM 806 N N . SER A 1 101 ? -5.448 -10.090 -4.320 1.00 95.50 101 SER A N 1
ATOM 807 C CA . SER A 1 101 ? -6.525 -11.050 -4.035 1.00 95.50 101 SER A CA 1
ATOM 808 C C . SER A 1 101 ? -6.475 -11.555 -2.587 1.00 95.50 101 SER A C 1
ATOM 810 O O . SER A 1 101 ? -7.507 -11.665 -1.925 1.00 95.50 101 SER A O 1
ATOM 812 N N . ALA A 1 102 ? -5.274 -11.832 -2.069 1.00 95.25 102 ALA A N 1
ATOM 813 C CA . ALA A 1 102 ? -5.072 -12.221 -0.675 1.00 95.25 102 ALA A CA 1
ATOM 814 C C . ALA A 1 102 ? -5.446 -11.085 0.288 1.00 95.25 102 ALA A C 1
ATOM 816 O O . ALA A 1 102 ? -6.160 -11.321 1.261 1.00 95.25 102 ALA A O 1
ATOM 817 N N . TRP A 1 103 ? -5.032 -9.853 -0.015 1.00 95.06 103 TRP A N 1
ATOM 818 C CA . TRP A 1 103 ? -5.402 -8.668 0.754 1.00 95.06 103 TRP A CA 1
ATOM 819 C C . TRP A 1 103 ? -6.928 -8.493 0.802 1.00 95.06 103 TRP A C 1
ATOM 821 O O . TRP A 1 103 ? -7.498 -8.385 1.885 1.00 95.06 103 TRP A O 1
ATOM 831 N N . GLN A 1 104 ? -7.621 -8.574 -0.339 1.00 94.12 104 GLN A N 1
ATOM 832 C CA . GLN A 1 104 ? -9.087 -8.487 -0.384 1.00 94.12 104 GLN A CA 1
ATOM 833 C C . GLN A 1 104 ? -9.747 -9.580 0.460 1.00 94.12 104 GLN A C 1
ATOM 835 O O . GLN A 1 104 ? -10.698 -9.313 1.190 1.00 94.12 104 GLN A O 1
ATOM 840 N N . TYR A 1 105 ? -9.244 -10.814 0.386 1.00 93.44 105 TYR A N 1
ATOM 841 C CA . TYR A 1 105 ? -9.770 -11.926 1.171 1.00 93.44 105 TYR A CA 1
ATOM 842 C C . TYR A 1 105 ? -9.633 -11.699 2.684 1.00 93.44 105 TYR A C 1
ATOM 844 O O . TYR A 1 105 ? -10.569 -11.993 3.423 1.00 93.44 105 TYR A O 1
ATOM 852 N N . ILE A 1 106 ? -8.497 -11.159 3.135 1.00 91.81 106 ILE A N 1
ATOM 853 C CA . ILE A 1 106 ? -8.233 -10.871 4.552 1.00 91.81 106 ILE A CA 1
ATOM 854 C C . ILE A 1 106 ? -9.092 -9.698 5.041 1.00 91.81 106 ILE A C 1
ATOM 856 O O . ILE A 1 106 ? -9.679 -9.767 6.119 1.00 91.81 106 ILE A O 1
ATOM 860 N N . TRP A 1 107 ? -9.196 -8.630 4.247 1.00 91.69 107 TRP A N 1
ATOM 861 C CA . TRP A 1 107 ? -9.734 -7.348 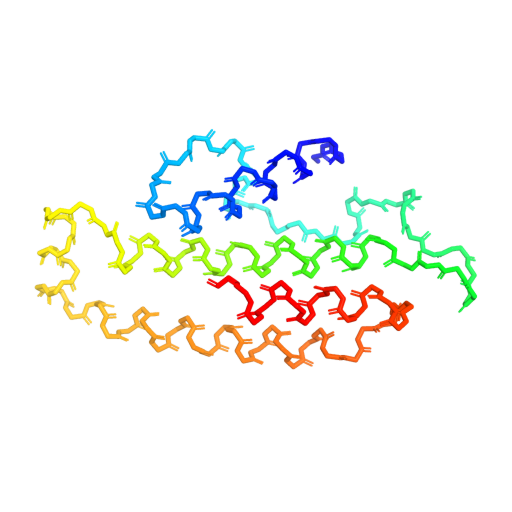4.710 1.00 91.69 107 TRP A CA 1
ATOM 862 C C . TRP A 1 107 ? -11.202 -7.086 4.347 1.00 91.69 107 TRP A C 1
ATOM 864 O O . TRP A 1 107 ? -11.801 -6.161 4.898 1.00 91.69 107 TRP A O 1
ATOM 874 N N . ARG A 1 108 ? -11.836 -7.898 3.486 1.00 84.50 108 ARG A N 1
ATOM 875 C CA . ARG A 1 108 ? -13.260 -7.724 3.112 1.00 84.50 108 ARG A CA 1
ATOM 876 C C . ARG A 1 108 ? -14.223 -7.779 4.306 1.00 84.50 108 ARG A C 1
ATOM 878 O O . ARG A 1 108 ? -15.224 -7.058 4.320 1.00 84.50 108 ARG A O 1
ATOM 885 N N . ASP A 1 109 ? -13.897 -8.616 5.291 1.00 81.25 109 ASP A N 1
ATOM 886 C CA . ASP A 1 109 ? -14.726 -8.927 6.461 1.00 81.25 109 ASP A CA 1
ATOM 887 C C . ASP A 1 109 ? -14.151 -8.297 7.741 1.00 81.25 109 ASP A C 1
ATOM 889 O O . ASP A 1 109 ? -14.477 -8.716 8.851 1.00 81.25 109 ASP A O 1
ATOM 893 N N . VAL A 1 110 ? -13.287 -7.282 7.600 1.00 82.44 110 VAL A N 1
ATOM 894 C CA . VAL A 1 110 ? -12.691 -6.589 8.743 1.00 82.44 110 VAL A CA 1
ATOM 895 C C . VAL A 1 110 ? -13.781 -6.021 9.656 1.00 82.44 110 VAL A C 1
ATOM 897 O O . VAL A 1 110 ? -14.748 -5.404 9.193 1.00 82.44 110 VAL A O 1
ATOM 900 N N . ALA A 1 111 ? -13.611 -6.219 10.965 1.00 74.31 111 ALA A N 1
ATOM 901 C CA . ALA A 1 111 ? -14.483 -5.691 12.009 1.00 74.31 111 ALA A CA 1
ATOM 902 C C . ALA A 1 111 ? -14.273 -4.174 12.173 1.00 74.31 111 ALA A C 1
ATOM 904 O O . ALA A 1 111 ? -13.775 -3.694 13.184 1.00 74.31 111 ALA A O 1
ATOM 905 N N . ALA A 1 112 ? -14.621 -3.417 11.135 1.00 76.12 112 ALA A N 1
ATOM 906 C CA . ALA A 1 112 ? -14.607 -1.965 11.125 1.00 76.12 112 ALA A CA 1
ATOM 907 C C . ALA A 1 112 ? -16.012 -1.430 10.799 1.00 76.12 112 ALA A C 1
ATOM 909 O O . ALA A 1 112 ? -16.775 -2.079 10.065 1.00 76.12 112 ALA A O 1
ATOM 910 N N . PRO A 1 113 ? -16.361 -0.229 11.291 1.00 80.69 113 PRO A N 1
ATOM 911 C CA . PRO A 1 113 ? -17.569 0.476 10.895 1.00 80.69 113 PRO A CA 1
ATOM 912 C C . PRO A 1 113 ? -17.785 0.484 9.380 1.00 80.69 113 PRO A C 1
ATOM 914 O O . PRO A 1 113 ? -16.850 0.606 8.582 1.00 80.69 113 PRO A O 1
ATOM 917 N N . LYS A 1 114 ? -19.054 0.417 8.963 1.00 84.12 114 LYS A N 1
ATOM 918 C CA . LYS A 1 114 ? -19.443 0.352 7.543 1.00 84.12 114 LYS A CA 1
ATOM 919 C C . LYS A 1 114 ? -18.831 1.479 6.700 1.00 84.12 114 LYS A C 1
ATOM 921 O O . LYS A 1 114 ? -18.480 1.256 5.541 1.00 84.12 114 LYS A O 1
ATOM 926 N N . HIS A 1 115 ? -18.706 2.676 7.268 1.00 85.88 115 HIS A N 1
ATOM 927 C CA . HIS A 1 115 ? -18.135 3.822 6.567 1.00 85.88 115 HIS A CA 1
ATOM 928 C C . HIS A 1 115 ? -16.626 3.644 6.318 1.00 85.88 115 HIS A C 1
ATOM 930 O O . HIS A 1 115 ? -16.188 3.844 5.190 1.00 85.88 115 HIS A O 1
ATOM 936 N N . LEU A 1 116 ? -15.852 3.159 7.296 1.00 87.25 116 LEU A N 1
ATOM 937 C CA . LEU A 1 116 ? -14.418 2.883 7.129 1.00 87.25 116 LEU A CA 1
ATOM 938 C C . LEU A 1 116 ? -14.151 1.782 6.104 1.00 87.25 116 LEU A C 1
ATOM 940 O O . LEU A 1 116 ? -13.241 1.908 5.284 1.00 87.25 116 LEU A O 1
ATOM 944 N N . ARG A 1 117 ? -14.983 0.735 6.098 1.00 87.12 117 ARG A N 1
ATOM 945 C CA . ARG A 1 117 ? -14.945 -0.303 5.058 1.00 87.12 117 ARG A CA 1
ATOM 946 C C . ARG A 1 117 ? -15.198 0.278 3.672 1.00 87.12 117 ARG A C 1
ATOM 948 O O . ARG A 1 117 ? -14.467 -0.029 2.740 1.00 87.12 117 ARG A O 1
ATOM 955 N N . SER A 1 118 ? -16.198 1.152 3.555 1.00 89.56 118 SER A N 1
ATOM 956 C CA . SER A 1 118 ? -16.511 1.825 2.290 1.00 89.56 118 SER A CA 1
ATOM 957 C C . SER A 1 118 ? -15.338 2.688 1.820 1.00 89.56 118 SER A C 1
ATOM 959 O O . SER A 1 118 ? -14.984 2.639 0.648 1.00 89.56 118 SER A O 1
ATOM 961 N N . CYS A 1 119 ? -14.681 3.417 2.729 1.00 90.19 119 CYS A N 1
ATOM 962 C CA . CYS A 1 119 ? -13.459 4.160 2.420 1.00 90.19 119 CYS A CA 1
ATOM 963 C C . CYS A 1 119 ? -12.329 3.241 1.939 1.00 90.19 119 CYS A C 1
ATOM 965 O O . CYS A 1 119 ? -11.661 3.573 0.966 1.00 90.19 119 CYS A O 1
ATOM 967 N N . LEU A 1 120 ? -12.128 2.083 2.576 1.00 90.69 120 LEU A N 1
ATOM 968 C CA . LEU A 1 120 ? -11.099 1.118 2.179 1.00 90.69 120 LEU A CA 1
ATOM 969 C C . LEU A 1 120 ? -11.350 0.582 0.758 1.00 90.69 120 LEU A C 1
ATOM 971 O O . LEU A 1 120 ? -10.433 0.551 -0.057 1.00 90.69 120 LEU A O 1
ATOM 975 N N . THR A 1 121 ? -12.603 0.237 0.440 1.00 91.56 121 THR A N 1
ATOM 976 C CA . THR A 1 121 ? -13.011 -0.159 -0.916 1.00 91.56 121 THR A CA 1
ATOM 977 C C . THR A 1 121 ? -12.784 0.969 -1.916 1.00 91.56 121 THR A C 1
ATOM 979 O O . THR A 1 121 ? -12.216 0.732 -2.973 1.00 91.56 121 THR A O 1
ATOM 982 N N . LEU A 1 122 ? -13.163 2.207 -1.581 1.00 92.00 122 LEU A N 1
ATOM 983 C CA . LEU A 1 122 ? -12.922 3.357 -2.455 1.00 92.00 122 LEU A CA 1
ATOM 984 C C . LEU A 1 122 ? -11.431 3.555 -2.738 1.00 92.00 122 LEU A C 1
ATOM 986 O O . LEU A 1 122 ? -11.071 3.814 -3.877 1.00 92.00 122 LEU A O 1
ATOM 990 N N . VAL A 1 123 ? -10.562 3.412 -1.733 1.00 91.12 123 VAL A N 1
ATOM 991 C CA . VAL A 1 123 ? -9.107 3.507 -1.924 1.00 91.12 123 VAL A CA 1
ATOM 992 C C . VAL A 1 123 ? -8.599 2.384 -2.828 1.00 91.12 123 VAL A C 1
ATOM 994 O O . VAL A 1 123 ? -7.782 2.647 -3.699 1.00 91.12 123 VAL A O 1
ATOM 997 N N . GLN A 1 124 ? -9.093 1.158 -2.655 1.00 92.56 124 GLN A N 1
ATOM 998 C CA . GLN A 1 124 ? -8.702 0.010 -3.476 1.00 92.56 124 GLN A CA 1
ATOM 999 C C . GLN A 1 124 ? -9.120 0.148 -4.945 1.00 92.56 124 GLN A C 1
ATOM 1001 O O . GLN A 1 124 ? -8.373 -0.270 -5.817 1.00 92.56 124 GLN A O 1
ATOM 1006 N N . GLU A 1 125 ? -10.298 0.707 -5.219 1.00 90.81 125 GLU A N 1
ATOM 1007 C CA . GLU A 1 125 ? -10.780 0.932 -6.591 1.00 90.81 125 GLU A CA 1
ATOM 1008 C C . GLU A 1 125 ? -10.155 2.176 -7.244 1.00 90.81 125 GLU A C 1
ATOM 1010 O O . GLU A 1 125 ? -10.163 2.308 -8.466 1.00 90.81 125 GLU A O 1
ATOM 1015 N N . TYR A 1 126 ? -9.673 3.125 -6.436 1.00 87.00 126 TYR A N 1
ATOM 1016 C CA . TYR A 1 126 ? -9.153 4.406 -6.915 1.00 87.00 126 TYR A CA 1
ATOM 1017 C C . TYR A 1 126 ? -7.638 4.420 -7.165 1.00 87.00 126 TYR A C 1
ATOM 1019 O O . TYR A 1 126 ? -7.175 5.228 -7.973 1.00 87.00 126 TYR A O 1
ATOM 1027 N N . LEU A 1 127 ? -6.869 3.606 -6.435 1.00 83.81 127 LEU A N 1
ATOM 1028 C CA . LEU A 1 127 ? -5.424 3.435 -6.641 1.00 83.81 127 LEU A CA 1
ATOM 1029 C C . LEU A 1 127 ? -5.132 2.478 -7.801 1.00 83.81 127 LEU A C 1
ATOM 1031 O O . LEU A 1 127 ? -4.094 2.714 -8.460 1.00 83.81 127 LEU A O 1
#

Organism: NCBI:txid911720

Mean predicted aligned error: 6.0 Å